Protein AF-A0A259KQU2-F1 (afdb_monomer_lite)

Foldseek 3Di:
DDDDDDDDDDDPVVVVVLVVVCVVVVHDSVVVVVVVVVCVVVVVVPPPPPVVVVVVPPPPPPDPPPDDD

Radius of gyration: 17.48 Å; chains: 1; bounding box: 30×55×27 Å

Secondary structure (DSSP, 8-state):
-----------HHHHHHHHHHHHHTT--HHHHHHHHHHHHHHHHHTT-HHHHHHHS-TTSS--------

Sequence (69 aa):
MKDVGMRIRVEPELREQFISLCHEHNVPAAQVLRSFMRDFVQGSNSKNKTRLQQVANPAAQLMPKTKTR

pLDDT: mean 76.24, std 19.05, range [47.56, 96.38]

Structure (mmCIF, N/CA/C/O backbone):
data_AF-A0A259KQU2-F1
#
_entry.id   AF-A0A259KQU2-F1
#
loop_
_atom_site.group_PDB
_atom_site.id
_atom_site.type_symbol
_atom_site.label_atom_id
_atom_site.label_alt_id
_atom_site.label_comp_id
_atom_site.label_asym_id
_atom_site.label_entity_id
_atom_site.label_seq_id
_atom_site.pdbx_PDB_ins_code
_atom_site.Cartn_x
_atom_site.Cartn_y
_atom_site.Cartn_z
_atom_site.occupancy
_atom_site.B_iso_or_equiv
_atom_site.auth_seq_id
_atom_site.auth_comp_id
_atom_site.auth_asym_id
_atom_site.auth_atom_id
_atom_site.pdbx_PDB_model_num
ATOM 1 N N . MET A 1 1 ? -17.680 -11.239 -0.360 1.00 50.69 1 MET A N 1
ATOM 2 C CA . MET A 1 1 ? -17.584 -9.764 -0.256 1.00 50.69 1 MET A CA 1
ATOM 3 C C . MET A 1 1 ? -16.822 -9.275 -1.474 1.00 50.69 1 MET A C 1
ATOM 5 O O . MET A 1 1 ? -15.913 -9.971 -1.894 1.00 50.69 1 MET A O 1
ATOM 9 N N . LYS A 1 2 ? -17.254 -8.184 -2.112 1.00 68.75 2 LYS A N 1
ATOM 10 C CA . LYS A 1 2 ? -16.688 -7.737 -3.391 1.00 68.75 2 LYS A CA 1
ATOM 11 C C . LYS A 1 2 ? -15.458 -6.877 -3.113 1.00 68.75 2 LYS A C 1
ATOM 13 O O . LYS A 1 2 ? -15.601 -5.785 -2.570 1.00 68.75 2 LYS A O 1
ATOM 18 N N . ASP A 1 3 ? -14.275 -7.380 -3.443 1.00 81.38 3 ASP A N 1
ATOM 19 C CA . ASP A 1 3 ? -13.056 -6.580 -3.395 1.00 81.38 3 ASP A CA 1
ATOM 20 C C . ASP A 1 3 ? -13.084 -5.528 -4.512 1.00 81.38 3 ASP A C 1
ATOM 22 O O . ASP A 1 3 ? -13.506 -5.799 -5.640 1.00 81.38 3 ASP A O 1
ATOM 26 N N . VAL A 1 4 ? -12.656 -4.309 -4.191 1.00 89.38 4 VAL A N 1
ATOM 27 C CA . VAL A 1 4 ? -12.538 -3.189 -5.133 1.00 89.38 4 VAL A CA 1
ATOM 28 C C . VAL A 1 4 ? -11.082 -2.751 -5.220 1.00 89.38 4 VAL A C 1
ATOM 30 O O . VAL A 1 4 ? -10.397 -2.628 -4.206 1.00 89.38 4 VAL A O 1
ATOM 33 N N . GLY A 1 5 ? -10.606 -2.527 -6.445 1.00 89.56 5 GLY A N 1
ATOM 34 C CA . GLY A 1 5 ? -9.258 -2.030 -6.707 1.00 89.56 5 GLY A CA 1
ATOM 35 C C . GLY 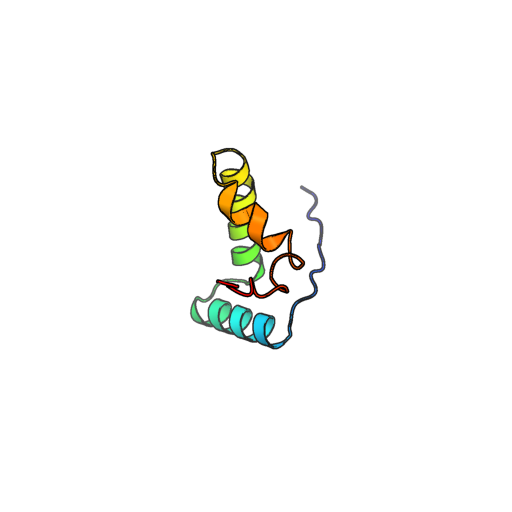A 1 5 ? -9.185 -0.504 -6.639 1.00 89.56 5 GLY A C 1
ATOM 36 O O . GLY A 1 5 ? -10.099 0.189 -7.078 1.00 89.56 5 GLY A O 1
ATOM 37 N N . MET A 1 6 ? -8.067 0.020 -6.137 1.00 88.75 6 MET A N 1
ATOM 38 C CA . MET A 1 6 ? -7.741 1.448 -6.142 1.00 88.75 6 MET A CA 1
ATOM 39 C C . MET A 1 6 ? -6.342 1.641 -6.734 1.00 88.75 6 MET A C 1
ATOM 41 O O . MET A 1 6 ? -5.417 0.909 -6.387 1.00 88.75 6 MET A O 1
ATOM 45 N N . ARG A 1 7 ? -6.176 2.622 -7.628 1.00 91.81 7 ARG A N 1
ATOM 46 C CA . ARG A 1 7 ? -4.884 2.951 -8.248 1.00 91.81 7 ARG A CA 1
ATOM 47 C C . ARG A 1 7 ? -4.316 4.219 -7.619 1.00 91.81 7 ARG A C 1
ATOM 49 O O . ARG A 1 7 ? -4.934 5.273 -7.704 1.00 91.81 7 ARG A O 1
ATOM 56 N N . ILE A 1 8 ? -3.123 4.116 -7.043 1.00 89.06 8 ILE A N 1
ATOM 57 C CA . ILE A 1 8 ? -2.404 5.231 -6.418 1.00 89.06 8 ILE A CA 1
ATOM 58 C C . ILE A 1 8 ? -1.169 5.533 -7.271 1.00 89.06 8 ILE A C 1
ATOM 60 O O . ILE A 1 8 ? -0.451 4.613 -7.663 1.00 89.06 8 ILE A O 1
ATOM 64 N N . ARG A 1 9 ? -0.935 6.809 -7.592 1.00 94.31 9 ARG A N 1
ATOM 65 C CA . ARG A 1 9 ? 0.327 7.264 -8.191 1.00 94.31 9 ARG A CA 1
ATOM 66 C C . ARG A 1 9 ? 1.239 7.750 -7.072 1.00 94.31 9 ARG A C 1
ATOM 68 O O . ARG A 1 9 ? 0.791 8.504 -6.217 1.00 94.31 9 ARG A O 1
ATOM 75 N N . VAL A 1 10 ? 2.486 7.307 -7.098 1.00 93.56 10 VAL A N 1
ATOM 76 C CA . VAL A 1 10 ? 3.529 7.669 -6.136 1.00 93.56 10 VAL A CA 1
ATOM 77 C C . VAL A 1 10 ? 4.828 7.908 -6.890 1.00 93.56 10 VAL A C 1
ATOM 79 O O . VAL A 1 10 ? 4.960 7.494 -8.045 1.00 93.56 10 VAL A O 1
ATOM 82 N N . GLU A 1 11 ? 5.777 8.561 -6.235 1.00 96.31 11 GLU A N 1
ATOM 83 C CA . GLU A 1 11 ? 7.135 8.699 -6.748 1.00 96.31 11 GLU A CA 1
ATOM 84 C C . GLU A 1 11 ? 7.788 7.315 -6.925 1.00 96.31 11 GLU A C 1
ATOM 86 O O . GLU A 1 11 ? 7.554 6.411 -6.111 1.00 96.31 11 GLU A O 1
ATOM 91 N N . PRO A 1 12 ? 8.591 7.118 -7.986 1.00 93.88 12 PRO A N 1
ATOM 92 C CA . PRO A 1 12 ? 9.231 5.833 -8.264 1.00 93.88 12 PRO A CA 1
ATOM 93 C C . PRO A 1 12 ? 10.157 5.397 -7.122 1.00 93.88 12 PRO A C 1
ATOM 95 O O . PRO A 1 12 ? 10.066 4.256 -6.678 1.00 93.88 12 PRO A O 1
ATOM 98 N N . GLU A 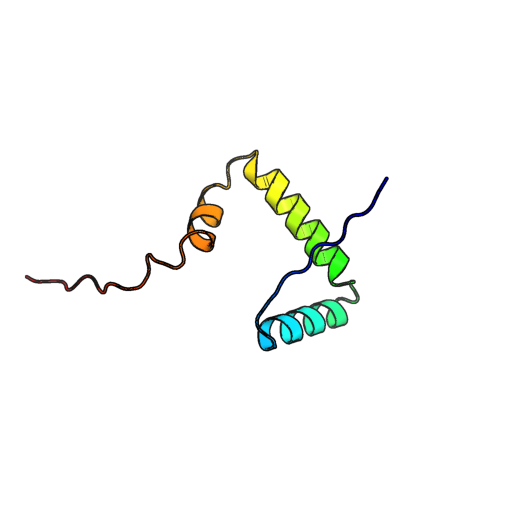1 13 ? 10.946 6.320 -6.570 1.00 95.75 13 GLU A N 1
ATOM 99 C CA . GLU A 1 13 ? 11.857 6.038 -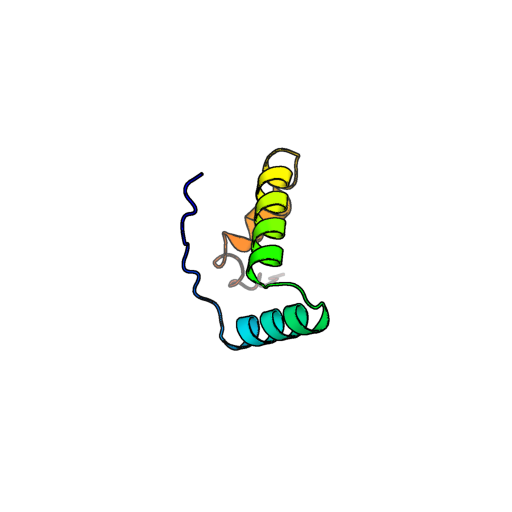5.454 1.00 95.75 13 GLU A CA 1
ATOM 100 C C . GLU A 1 13 ? 11.105 5.592 -4.192 1.00 95.75 13 GLU A C 1
ATOM 102 O O . GLU A 1 13 ? 11.507 4.637 -3.527 1.00 95.75 13 GLU A O 1
ATOM 107 N N . LEU A 1 14 ? 9.965 6.225 -3.888 1.00 94.94 14 LEU A N 1
ATOM 108 C CA . LEU A 1 14 ? 9.131 5.847 -2.747 1.00 94.94 14 LEU A CA 1
ATOM 109 C C . LEU A 1 14 ? 8.571 4.431 -2.913 1.00 94.94 14 LEU A C 1
ATOM 111 O O . LEU A 1 14 ? 8.543 3.649 -1.961 1.00 94.94 14 LEU A O 1
ATOM 115 N N . ARG A 1 15 ? 8.127 4.089 -4.129 1.00 94.88 15 ARG A N 1
ATOM 116 C CA . ARG A 1 15 ? 7.655 2.737 -4.449 1.00 94.88 15 ARG A CA 1
ATOM 117 C C . ARG A 1 15 ? 8.765 1.712 -4.243 1.00 94.88 15 ARG A C 1
ATOM 119 O O . ARG A 1 15 ? 8.495 0.663 -3.664 1.00 94.88 15 ARG A O 1
ATOM 126 N N . GLU A 1 16 ? 9.964 1.987 -4.739 1.00 96.31 16 GLU A N 1
ATOM 127 C CA . GLU A 1 16 ? 11.102 1.070 -4.643 1.00 96.31 16 GLU A CA 1
ATOM 128 C C . GLU A 1 16 ? 11.490 0.820 -3.188 1.00 96.31 16 GLU A C 1
ATOM 130 O O . GLU A 1 16 ? 11.519 -0.331 -2.761 1.00 96.31 16 GLU A O 1
ATOM 135 N N . GLN A 1 17 ? 11.663 1.881 -2.396 1.00 96.06 17 GLN A N 1
ATOM 136 C CA . GLN A 1 17 ? 11.972 1.767 -0.968 1.00 96.06 17 GLN A CA 1
ATOM 137 C C . GLN A 1 17 ? 10.896 0.977 -0.211 1.00 96.06 17 GLN A C 1
ATOM 139 O O . GLN A 1 17 ? 11.208 0.086 0.579 1.00 96.06 17 GLN A O 1
ATOM 144 N N . PHE A 1 18 ? 9.618 1.257 -0.480 1.00 95.00 18 PHE A N 1
ATOM 145 C CA . PHE A 1 18 ? 8.515 0.552 0.168 1.00 95.00 18 PHE A CA 1
ATOM 146 C C . PHE A 1 18 ? 8.482 -0.940 -0.185 1.00 95.00 18 PHE A C 1
ATOM 148 O O . PHE A 1 18 ? 8.267 -1.775 0.696 1.00 95.00 18 PHE A O 1
ATOM 155 N N . ILE A 1 19 ? 8.701 -1.291 -1.456 1.00 95.00 19 ILE A N 1
ATOM 156 C CA . ILE A 1 19 ? 8.738 -2.690 -1.898 1.00 95.00 19 ILE A CA 1
ATOM 157 C C . ILE A 1 19 ? 9.934 -3.421 -1.283 1.00 95.00 19 ILE A C 1
ATOM 159 O O . ILE A 1 19 ? 9.751 -4.536 -0.797 1.00 95.00 19 ILE A O 1
ATOM 163 N N . SER A 1 20 ? 11.114 -2.796 -1.242 1.00 96.38 20 SER A N 1
ATOM 164 C CA . SER A 1 20 ? 12.310 -3.380 -0.623 1.00 96.38 20 SER A CA 1
ATOM 165 C C . SER A 1 20 ? 12.067 -3.743 0.842 1.00 96.38 20 SER A C 1
ATOM 167 O O . SER A 1 20 ? 12.284 -4.888 1.227 1.00 96.38 20 SER A O 1
ATOM 169 N N . LEU A 1 21 ? 11.491 -2.829 1.629 1.00 96.19 21 LEU A N 1
ATOM 170 C CA . LEU A 1 21 ? 11.137 -3.106 3.027 1.00 96.19 21 LEU A CA 1
ATOM 171 C C . LEU A 1 21 ? 10.091 -4.223 3.151 1.00 96.19 21 LEU A C 1
ATOM 173 O O . LEU A 1 21 ? 10.195 -5.095 4.010 1.00 96.19 21 LEU A O 1
ATOM 177 N N . CYS A 1 22 ? 9.079 -4.237 2.279 1.00 95.62 22 CYS A N 1
ATOM 178 C CA . CYS A 1 22 ? 8.086 -5.313 2.272 1.00 95.62 22 CYS A CA 1
ATOM 179 C C . CYS A 1 22 ? 8.730 -6.685 2.006 1.00 95.62 22 CYS A C 1
ATOM 181 O O . CYS A 1 22 ? 8.346 -7.672 2.634 1.00 95.62 22 CYS A O 1
ATOM 183 N N . HIS A 1 23 ? 9.716 -6.746 1.106 1.00 94.50 23 HIS A N 1
ATOM 184 C CA . HIS A 1 23 ? 10.460 -7.968 0.807 1.00 94.50 23 HIS A CA 1
ATOM 185 C C . HIS A 1 23 ? 11.335 -8.409 1.984 1.00 94.50 23 HIS A C 1
ATOM 187 O O . HIS A 1 23 ? 11.303 -9.584 2.339 1.00 94.50 23 HIS A O 1
ATOM 193 N N . GLU A 1 24 ? 12.054 -7.484 2.627 1.00 96.25 24 GLU A N 1
ATOM 194 C CA . GLU A 1 24 ? 12.875 -7.771 3.816 1.00 96.25 24 GLU A CA 1
ATOM 195 C C . GLU A 1 24 ? 12.047 -8.366 4.960 1.00 96.25 24 GLU A C 1
ATOM 197 O O . GLU A 1 24 ? 12.461 -9.320 5.617 1.00 96.25 24 GLU A O 1
ATOM 202 N N . HIS A 1 25 ? 10.838 -7.844 5.163 1.00 92.44 25 HIS A N 1
ATOM 203 C CA . HIS A 1 25 ? 9.911 -8.330 6.182 1.00 92.44 25 HIS A CA 1
ATOM 204 C C . HIS A 1 25 ? 9.054 -9.521 5.724 1.00 92.44 25 HIS A C 1
ATOM 206 O O . HIS A 1 25 ? 8.235 -10.011 6.501 1.00 92.44 25 HIS A O 1
ATOM 212 N N . ASN A 1 26 ? 9.232 -9.997 4.486 1.00 94.44 26 ASN A N 1
ATOM 213 C CA . ASN A 1 26 ? 8.470 -11.084 3.871 1.00 94.44 26 ASN A CA 1
ATOM 214 C C . ASN A 1 26 ? 6.940 -10.890 3.960 1.00 94.44 26 ASN A C 1
ATOM 216 O O . ASN A 1 26 ? 6.178 -11.830 4.199 1.00 94.44 26 ASN A O 1
ATOM 220 N N . VAL A 1 27 ? 6.484 -9.645 3.792 1.00 93.69 27 VAL A N 1
ATOM 221 C CA . VAL A 1 27 ? 5.067 -9.265 3.843 1.00 93.69 27 VAL A CA 1
ATOM 222 C C . VAL A 1 27 ? 4.607 -8.684 2.506 1.00 93.69 27 VAL A C 1
ATOM 224 O O . VAL A 1 27 ? 5.302 -7.868 1.903 1.00 93.69 27 VAL A O 1
ATOM 227 N N . PRO A 1 28 ? 3.400 -9.025 2.023 1.00 93.62 28 PRO A N 1
ATOM 228 C CA . PRO A 1 28 ? 2.863 -8.404 0.821 1.00 93.62 28 PRO A CA 1
ATOM 229 C C . PRO A 1 28 ? 2.602 -6.906 1.022 1.00 93.62 28 PRO A C 1
ATOM 231 O O . PRO A 1 28 ? 1.910 -6.507 1.961 1.00 93.62 28 PRO A O 1
ATOM 234 N N . ALA A 1 29 ? 3.030 -6.077 0.068 1.00 91.94 29 ALA A N 1
ATOM 235 C CA . ALA A 1 29 ? 2.786 -4.630 0.065 1.00 91.94 29 ALA A CA 1
ATOM 236 C C . ALA A 1 29 ? 1.300 -4.268 0.279 1.00 91.94 29 ALA A C 1
ATOM 238 O O . ALA A 1 29 ? 0.957 -3.367 1.046 1.00 91.94 29 ALA A O 1
ATOM 239 N N . ALA A 1 30 ? 0.390 -5.026 -0.345 1.00 91.44 30 ALA A N 1
ATOM 240 C CA . ALA A 1 30 ? -1.052 -4.840 -0.191 1.00 91.44 30 ALA A CA 1
ATOM 241 C C . ALA A 1 30 ? -1.561 -5.146 1.230 1.00 91.44 30 ALA A C 1
ATOM 243 O O . ALA A 1 30 ? -2.597 -4.625 1.639 1.00 91.44 30 ALA A O 1
ATOM 244 N N . GLN A 1 31 ? -0.886 -6.011 1.989 1.00 91.75 31 GLN A N 1
ATOM 245 C CA . GLN A 1 31 ? -1.234 -6.277 3.385 1.00 91.75 31 GLN A CA 1
ATOM 246 C C . GLN A 1 31 ? -0.837 -5.099 4.270 1.00 91.75 31 GLN A C 1
ATOM 248 O O . GLN A 1 31 ? -1.677 -4.615 5.024 1.00 91.75 31 GLN A O 1
ATOM 253 N N . VAL A 1 32 ? 0.388 -4.593 4.112 1.00 93.06 32 VAL A N 1
ATOM 254 C CA . VAL A 1 32 ? 0.875 -3.409 4.834 1.00 93.06 32 VAL A CA 1
ATOM 255 C C . VAL A 1 32 ? -0.039 -2.212 4.574 1.00 93.06 32 VAL A C 1
ATOM 257 O O . VAL A 1 32 ? -0.510 -1.574 5.513 1.00 93.06 32 VAL A O 1
ATOM 260 N N . LEU A 1 33 ? -0.376 -1.967 3.303 1.00 91.69 33 LEU A N 1
ATOM 261 C CA . LEU A 1 33 ? -1.244 -0.857 2.920 1.00 91.69 33 LEU A CA 1
ATOM 262 C C . LEU A 1 33 ? -2.654 -0.999 3.513 1.00 91.69 33 LEU A C 1
ATOM 264 O O . LEU A 1 33 ? -3.193 -0.036 4.050 1.00 91.69 33 LEU A O 1
ATOM 268 N N . ARG A 1 34 ? -3.242 -2.204 3.485 1.00 91.75 34 ARG A N 1
ATOM 269 C CA . ARG A 1 34 ? -4.564 -2.454 4.083 1.00 91.75 34 ARG A CA 1
ATOM 270 C C . ARG A 1 34 ? -4.562 -2.274 5.599 1.00 91.75 34 ARG A C 1
ATOM 272 O O . ARG A 1 34 ? -5.512 -1.693 6.117 1.00 91.75 34 ARG A O 1
ATOM 279 N N . SER A 1 35 ? -3.534 -2.747 6.303 1.00 90.38 35 SER A N 1
ATOM 280 C CA . SER A 1 35 ? -3.403 -2.537 7.751 1.00 90.38 35 SER A CA 1
ATOM 281 C C . SER A 1 35 ? -3.289 -1.053 8.074 1.00 90.38 35 SER A C 1
ATOM 283 O O . SER A 1 35 ? -4.081 -0.541 8.857 1.00 90.38 35 SER A O 1
ATOM 285 N N . PHE A 1 36 ? -2.417 -0.334 7.364 1.00 90.06 36 PHE A N 1
ATOM 286 C CA . PHE A 1 36 ? -2.268 1.106 7.537 1.00 90.06 36 PHE A CA 1
ATOM 287 C C . PHE A 1 36 ? -3.581 1.859 7.284 1.00 90.06 36 PHE A C 1
ATOM 289 O O . PHE A 1 36 ? -3.963 2.720 8.069 1.00 90.06 36 PHE A O 1
ATOM 296 N N . MET A 1 37 ? -4.317 1.508 6.223 1.00 90.69 37 MET A N 1
ATOM 297 C CA . MET A 1 37 ? -5.630 2.096 5.936 1.00 90.69 37 MET A CA 1
ATOM 298 C C . MET A 1 37 ? -6.649 1.809 7.047 1.00 90.69 37 MET A C 1
ATOM 300 O O . MET A 1 37 ? -7.421 2.696 7.406 1.00 90.69 37 MET A O 1
ATOM 304 N N . ARG A 1 38 ? -6.662 0.594 7.611 1.00 90.12 38 ARG A N 1
ATOM 305 C CA . ARG A 1 38 ? -7.549 0.243 8.734 1.00 90.12 38 ARG A CA 1
ATOM 306 C C . ARG A 1 38 ? -7.219 1.059 9.975 1.00 90.12 38 ARG A C 1
ATOM 308 O O . ARG A 1 38 ? -8.137 1.615 10.572 1.00 90.12 38 ARG A O 1
ATOM 315 N N . ASP A 1 39 ? -5.945 1.159 10.330 1.00 88.06 39 ASP A N 1
ATOM 316 C CA . ASP A 1 39 ? -5.488 1.928 11.490 1.00 88.06 39 ASP A CA 1
ATOM 317 C C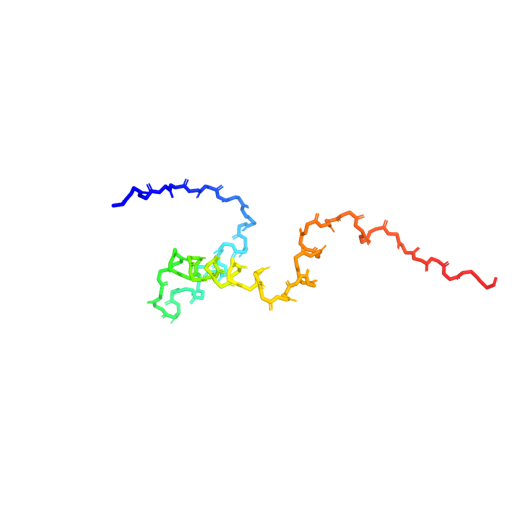 . ASP A 1 39 ? -5.790 3.418 11.309 1.00 88.06 39 ASP A C 1
ATOM 319 O O . ASP A 1 39 ? -6.240 4.097 12.231 1.00 88.06 39 ASP A O 1
ATOM 323 N N . PHE A 1 40 ? -5.630 3.918 10.084 1.00 82.50 40 PHE A N 1
ATOM 324 C CA . PHE A 1 40 ? -5.951 5.289 9.709 1.00 82.50 40 PHE A CA 1
ATOM 325 C C . PHE A 1 40 ? -7.447 5.612 9.867 1.00 82.50 40 PHE A C 1
ATOM 327 O O . PHE A 1 40 ? -7.804 6.657 10.419 1.00 82.50 40 PHE A O 1
ATOM 334 N N . VAL A 1 41 ? -8.334 4.712 9.429 1.00 86.44 41 VAL A N 1
ATOM 335 C CA . VAL A 1 41 ? -9.795 4.869 9.565 1.00 86.44 41 VAL A CA 1
ATOM 336 C C . VAL A 1 41 ? -10.249 4.707 11.022 1.00 86.44 41 VAL A C 1
ATOM 338 O O . VAL A 1 41 ? -11.136 5.420 11.482 1.00 86.44 41 VAL A O 1
ATOM 341 N N . GLN A 1 42 ? -9.620 3.817 11.790 1.00 83.81 42 GLN A N 1
ATOM 342 C CA . GLN A 1 42 ? -9.929 3.646 13.215 1.00 83.81 42 GLN A CA 1
ATOM 343 C C . GLN A 1 42 ? -9.455 4.845 14.052 1.00 83.81 42 GLN A C 1
ATOM 345 O O . GLN A 1 42 ? -10.186 5.343 14.908 1.00 83.81 42 GLN A O 1
ATOM 350 N N . GLY A 1 43 ? -8.253 5.359 13.779 1.00 68.75 43 GLY A N 1
ATOM 351 C CA . GLY A 1 43 ? -7.666 6.493 14.497 1.00 68.75 43 GLY A CA 1
ATOM 352 C C . GLY A 1 43 ? -8.358 7.833 14.229 1.00 68.75 43 GLY A C 1
ATOM 353 O O . GLY A 1 43 ? -8.330 8.723 15.085 1.00 68.75 43 GLY A O 1
ATOM 354 N N . SER A 1 44 ? -9.022 7.978 13.080 1.00 59.28 44 SER A N 1
ATOM 355 C CA . SER A 1 44 ? -9.838 9.159 12.761 1.00 59.28 44 SER A CA 1
ATOM 356 C C . SER A 1 44 ? -11.135 9.223 13.576 1.00 59.28 44 SER A C 1
ATOM 358 O O . SER A 1 44 ? -11.663 10.317 13.770 1.00 59.28 44 SER A O 1
ATOM 360 N N . ASN A 1 45 ? -11.588 8.101 14.143 1.00 57.97 45 ASN A N 1
ATOM 361 C CA . ASN A 1 45 ? -12.747 8.060 15.036 1.00 57.97 45 ASN A CA 1
ATOM 362 C C . ASN A 1 45 ? -12.390 8.427 16.496 1.00 57.97 45 ASN A C 1
ATOM 364 O O . ASN A 1 45 ? -13.244 8.888 17.249 1.00 57.97 45 ASN A O 1
ATOM 368 N N . SER A 1 46 ? -11.114 8.286 16.890 1.00 54.56 46 SER A N 1
ATOM 369 C CA . SER A 1 46 ? -10.688 8.302 18.302 1.00 54.56 46 SER A CA 1
ATOM 370 C C . SER A 1 46 ? -9.589 9.321 18.654 1.00 54.56 46 SER A C 1
ATOM 372 O O . SER A 1 46 ? -8.806 9.063 19.558 1.00 54.56 46 SER A O 1
ATOM 374 N N . LYS A 1 47 ? -9.588 10.524 18.050 1.00 53.34 47 LYS A N 1
ATOM 375 C CA . LYS A 1 47 ? -8.797 11.733 18.444 1.00 53.34 47 LYS A CA 1
ATOM 376 C C . LYS A 1 47 ? -7.497 12.056 17.675 1.00 53.34 47 LYS A C 1
ATOM 378 O O . LYS A 1 47 ? -6.893 13.084 17.968 1.00 53.34 47 LYS A O 1
ATOM 383 N N . ASN A 1 48 ? -7.098 11.332 16.626 1.00 53.12 48 ASN A N 1
ATOM 384 C CA . ASN A 1 48 ? -5.868 11.657 15.868 1.00 53.12 48 ASN A CA 1
ATOM 385 C C . ASN A 1 48 ? -6.085 12.618 14.680 1.00 53.12 48 ASN A C 1
ATOM 387 O O . ASN A 1 48 ? -5.655 12.363 13.555 1.00 53.12 48 ASN A O 1
ATOM 391 N N . LYS A 1 49 ? -6.731 13.765 14.929 1.00 53.78 49 LYS A N 1
ATOM 392 C CA . LYS A 1 49 ? -6.977 14.807 13.907 1.00 53.78 49 LYS A CA 1
ATOM 393 C C . LYS A 1 49 ? -5.691 15.533 13.467 1.00 53.78 49 LYS A C 1
ATOM 395 O O . LYS A 1 49 ? -5.615 16.037 12.351 1.00 53.78 49 LYS A O 1
ATOM 400 N N . THR A 1 50 ? -4.659 15.530 14.312 1.00 53.75 50 THR A N 1
ATOM 401 C CA . THR A 1 50 ? -3.461 16.375 14.169 1.00 53.75 50 THR A CA 1
ATOM 402 C C . THR A 1 50 ? -2.539 15.976 13.009 1.00 53.75 50 THR A C 1
ATOM 404 O O . THR A 1 50 ? -1.915 16.846 12.413 1.00 53.75 50 THR A O 1
ATOM 407 N N . ARG A 1 51 ? -2.479 14.692 12.614 1.00 55.25 51 ARG A N 1
ATOM 408 C CA . ARG A 1 51 ? -1.639 14.247 11.476 1.00 55.25 51 ARG A CA 1
ATOM 409 C C . ARG A 1 51 ? -2.334 14.407 10.117 1.00 55.25 51 ARG A C 1
ATOM 411 O O . ARG A 1 51 ? -1.673 14.586 9.098 1.00 55.25 51 ARG A O 1
ATOM 418 N N . LEU A 1 52 ? -3.669 14.387 10.108 1.00 55.56 52 LEU A N 1
ATOM 419 C CA . LEU A 1 52 ? -4.502 14.508 8.904 1.00 55.56 52 LEU A CA 1
ATOM 420 C C . LEU A 1 52 ? -4.446 15.915 8.295 1.00 55.56 52 LEU A C 1
ATOM 422 O O . LEU A 1 52 ? -4.510 16.065 7.078 1.00 55.56 52 LEU A O 1
ATOM 426 N N . GLN A 1 53 ? -4.269 16.944 9.128 1.00 53.72 53 GLN A N 1
ATOM 427 C CA . GLN A 1 53 ? -4.197 18.336 8.677 1.00 53.72 53 GLN A CA 1
ATOM 428 C C . GLN A 1 53 ? -2.913 18.659 7.888 1.00 53.72 53 GLN A C 1
ATOM 430 O O . GLN A 1 53 ? -2.895 19.625 7.130 1.00 53.72 53 GLN A O 1
ATOM 435 N N . GLN A 1 54 ? -1.850 17.859 8.040 1.00 54.38 54 GLN A N 1
ATOM 436 C CA . GLN A 1 54 ? -0.543 18.112 7.419 1.00 54.38 54 GLN A CA 1
ATOM 437 C C . GLN A 1 54 ? -0.402 17.497 6.019 1.00 54.38 54 GLN A C 1
ATOM 439 O O . GLN A 1 54 ? 0.270 18.075 5.173 1.00 54.38 54 GLN A O 1
ATOM 444 N N . VAL A 1 55 ? -1.060 16.364 5.749 1.00 57.12 55 VAL A N 1
ATOM 445 C CA . VAL A 1 55 ? -1.037 15.710 4.423 1.00 57.12 55 VAL A CA 1
ATOM 446 C C . VAL A 1 55 ? -2.022 16.329 3.427 1.00 57.12 55 VAL A C 1
ATOM 448 O O . VAL A 1 55 ? -1.809 16.239 2.223 1.00 57.12 55 VAL A O 1
ATOM 451 N N . ALA A 1 56 ? -3.082 16.985 3.908 1.00 56.47 56 ALA A N 1
ATOM 452 C CA . ALA A 1 56 ? -4.100 17.608 3.058 1.00 56.47 56 ALA A CA 1
ATOM 453 C C . ALA A 1 56 ? -3.767 19.052 2.624 1.00 56.47 56 ALA A C 1
ATOM 455 O O . ALA A 1 56 ? -4.491 19.611 1.806 1.00 56.47 56 ALA A O 1
ATOM 456 N N . ASN A 1 57 ? -2.689 19.658 3.144 1.00 54.66 57 ASN A N 1
ATOM 457 C CA . ASN A 1 57 ? -2.295 21.040 2.845 1.00 54.66 57 ASN A CA 1
ATOM 458 C C . ASN A 1 57 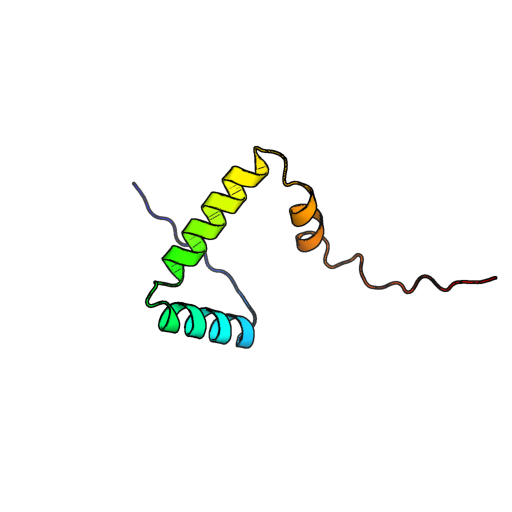? -0.844 21.128 2.326 1.00 54.66 57 ASN A C 1
ATOM 460 O O . ASN A 1 57 ? 0.051 21.562 3.054 1.00 54.66 57 ASN A O 1
ATOM 464 N N . PRO A 1 58 ? -0.581 20.792 1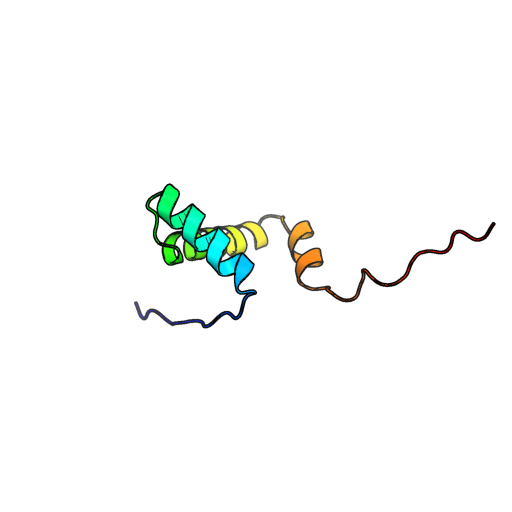.050 1.00 51.16 58 PRO A N 1
ATOM 465 C CA . PRO A 1 58 ? 0.726 21.043 0.439 1.00 51.16 58 PRO A CA 1
ATOM 466 C C . PRO A 1 58 ? 1.020 22.545 0.223 1.00 51.16 58 PRO A C 1
ATOM 468 O O . PRO A 1 58 ? 2.151 22.909 -0.075 1.00 51.16 58 PRO A O 1
ATOM 471 N N . ALA A 1 59 ? 0.035 23.437 0.393 1.00 52.16 59 ALA A N 1
ATOM 472 C CA . ALA A 1 59 ? 0.161 24.863 0.065 1.00 52.16 59 ALA A CA 1
ATOM 473 C C . ALA A 1 59 ? 0.650 25.776 1.212 1.00 52.16 59 ALA A C 1
ATOM 475 O O . ALA A 1 59 ? 0.876 26.960 0.986 1.00 52.16 59 ALA A O 1
ATOM 476 N N . ALA A 1 60 ? 0.825 25.277 2.442 1.00 49.84 60 ALA A N 1
ATOM 477 C CA . ALA A 1 60 ? 1.149 26.138 3.591 1.00 49.84 60 ALA A CA 1
ATOM 478 C C . ALA A 1 60 ? 2.657 26.327 3.868 1.00 49.84 60 ALA A C 1
ATOM 480 O O . ALA A 1 60 ? 3.004 27.029 4.815 1.00 49.84 60 ALA A O 1
ATOM 481 N N . GLN A 1 61 ? 3.562 25.716 3.090 1.00 51.41 61 GLN A N 1
ATOM 482 C CA . GLN A 1 61 ? 5.010 25.754 3.376 1.00 51.41 61 GLN A CA 1
ATOM 483 C C . GLN A 1 61 ? 5.833 26.754 2.553 1.00 51.41 61 GLN A C 1
ATOM 485 O O . GLN A 1 61 ? 7.027 26.878 2.813 1.00 51.41 61 GLN A O 1
ATOM 490 N N . LEU A 1 62 ? 5.242 27.531 1.638 1.00 52.78 62 LEU A N 1
ATOM 491 C CA . LEU A 1 62 ? 5.994 28.569 0.924 1.00 52.78 62 LEU A CA 1
ATOM 492 C C . LEU A 1 62 ? 5.524 29.981 1.265 1.00 52.78 62 LEU A C 1
ATOM 494 O O . LEU A 1 62 ? 4.928 30.650 0.434 1.00 52.78 62 LEU A O 1
ATOM 498 N N . MET A 1 63 ? 5.867 30.440 2.470 1.00 47.56 63 MET A N 1
ATOM 499 C CA . MET A 1 63 ? 6.264 31.832 2.712 1.00 47.56 63 MET A CA 1
ATOM 500 C C . MET A 1 63 ? 7.265 31.854 3.881 1.00 47.56 63 MET A C 1
ATOM 502 O O . MET A 1 63 ? 6.900 31.451 4.990 1.00 47.56 63 MET A O 1
ATOM 506 N N . PRO A 1 64 ? 8.517 32.319 3.703 1.00 49.09 64 PRO A N 1
ATOM 507 C CA . PRO A 1 64 ? 9.363 32.625 4.845 1.00 49.09 64 PRO A CA 1
ATOM 508 C C . PRO A 1 64 ? 8.728 33.802 5.591 1.00 49.09 64 PRO A C 1
ATOM 510 O O . PRO A 1 64 ? 8.534 34.875 5.021 1.00 49.09 64 PRO A O 1
ATOM 513 N N . LYS A 1 65 ? 8.399 33.621 6.875 1.00 53.78 65 LYS A N 1
ATOM 514 C CA . LYS A 1 65 ? 8.117 34.754 7.761 1.00 53.78 65 LYS A CA 1
ATOM 515 C C . LYS A 1 65 ? 9.408 35.560 7.882 1.00 53.78 65 LYS A C 1
ATOM 517 O O . LYS A 1 65 ? 10.264 35.241 8.706 1.00 53.78 65 LYS A O 1
ATOM 522 N N . THR A 1 66 ? 9.572 36.581 7.046 1.00 50.91 66 THR A N 1
ATOM 523 C CA . THR A 1 66 ? 10.589 37.607 7.250 1.00 50.91 66 THR A CA 1
ATOM 524 C C . THR A 1 66 ? 10.285 38.284 8.576 1.00 50.91 66 THR A C 1
ATOM 526 O O . THR A 1 66 ? 9.310 39.017 8.728 1.00 50.91 66 THR A O 1
ATOM 529 N N . LYS A 1 67 ? 11.120 37.963 9.558 1.00 51.91 67 LYS A N 1
ATOM 530 C CA . LYS A 1 67 ? 11.289 38.696 10.800 1.00 51.91 67 LYS A CA 1
ATOM 531 C C . LYS A 1 67 ? 11.767 40.100 10.427 1.00 51.91 67 LYS A C 1
ATOM 533 O O . LYS A 1 67 ? 12.952 40.276 10.162 1.00 51.91 67 LYS A O 1
ATOM 538 N N . THR A 1 68 ? 10.860 41.071 10.386 1.00 53.19 68 THR A N 1
ATOM 539 C CA . THR A 1 68 ? 11.240 42.485 10.363 1.00 53.19 68 THR A CA 1
ATOM 540 C C . THR A 1 68 ? 10.954 43.083 11.731 1.00 53.19 68 THR A C 1
ATOM 542 O O . THR A 1 68 ? 9.871 42.931 12.289 1.00 53.19 68 THR A O 1
ATOM 545 N N . ARG A 1 69 ? 12.048 43.634 12.244 1.00 52.97 69 ARG A N 1
ATOM 546 C CA . ARG A 1 69 ? 12.310 44.352 13.483 1.00 52.97 69 ARG A CA 1
ATOM 547 C C . ARG A 1 69 ? 11.307 45.453 13.808 1.00 52.97 69 ARG A C 1
ATOM 549 O O . ARG A 1 69 ? 10.823 46.092 12.852 1.00 52.97 69 ARG A O 1
#